Protein AF-A0A8I5P3T5-F1 (afdb_monomer_lite)

pLDDT: mean 83.73, std 9.56, range [53.84, 95.25]

Structure (mmCIF, N/CA/C/O backbone):
data_AF-A0A8I5P3T5-F1
#
_entry.id   AF-A0A8I5P3T5-F1
#
loop_
_atom_site.group_PDB
_atom_site.id
_atom_site.type_symbol
_atom_site.label_atom_id
_atom_site.label_alt_id
_atom_site.label_comp_id
_atom_site.label_asym_id
_atom_site.label_entity_id
_atom_site.label_seq_id
_atom_site.pdbx_PDB_ins_code
_atom_site.Cartn_x
_atom_site.Cartn_y
_atom_site.Cartn_z
_atom_site.occupancy
_atom_site.B_iso_or_equiv
_atom_site.auth_seq_id
_atom_site.auth_comp_id
_atom_site.auth_asym_id
_atom_site.auth_atom_id
_atom_site.pdbx_PDB_model_num
ATOM 1 N N . MET A 1 1 ? 3.819 -9.895 -48.863 1.00 53.84 1 MET A N 1
ATOM 2 C CA . MET A 1 1 ? 4.478 -9.815 -47.532 1.00 53.84 1 MET A CA 1
ATOM 3 C C . MET A 1 1 ? 4.525 -8.392 -46.948 1.00 53.84 1 MET A C 1
ATOM 5 O O . MET A 1 1 ? 4.428 -8.254 -45.735 1.00 53.84 1 MET A O 1
ATOM 9 N N . ASN A 1 2 ? 4.631 -7.331 -47.765 1.00 59.34 2 ASN A N 1
ATOM 10 C CA . ASN A 1 2 ? 4.766 -5.943 -47.278 1.00 59.34 2 ASN A CA 1
ATOM 11 C C . ASN A 1 2 ? 3.444 -5.246 -46.889 1.00 59.34 2 ASN A C 1
ATOM 13 O O . ASN A 1 2 ? 3.472 -4.298 -46.108 1.00 59.34 2 ASN A O 1
ATOM 17 N N . GLU A 1 3 ? 2.292 -5.725 -47.370 1.00 56.22 3 GLU A N 1
ATOM 18 C CA . GLU A 1 3 ? 0.976 -5.152 -47.032 1.00 56.22 3 GLU A CA 1
ATOM 19 C C . GLU A 1 3 ? 0.481 -5.548 -45.634 1.00 56.22 3 GLU A C 1
ATOM 21 O O . GLU A 1 3 ? 0.010 -4.681 -44.902 1.00 56.22 3 GLU A O 1
ATOM 26 N N . MET A 1 4 ? 0.709 -6.793 -45.184 1.00 59.09 4 MET A N 1
ATOM 27 C CA . MET A 1 4 ? 0.382 -7.207 -43.804 1.00 59.09 4 MET A CA 1
ATOM 28 C C . MET A 1 4 ? 1.119 -6.351 -42.756 1.00 59.09 4 MET A C 1
ATOM 30 O O . MET A 1 4 ? 0.521 -5.909 -41.778 1.00 59.09 4 MET A O 1
ATOM 34 N N . LYS A 1 5 ? 2.389 -5.992 -43.009 1.00 58.97 5 LYS A N 1
ATOM 35 C CA . LYS A 1 5 ? 3.175 -5.103 -42.130 1.00 58.97 5 LYS A CA 1
ATOM 36 C C . LYS A 1 5 ? 2.655 -3.656 -42.093 1.00 58.97 5 LYS A C 1
ATOM 38 O O . LYS A 1 5 ? 2.903 -2.946 -41.114 1.00 58.97 5 LYS A O 1
ATOM 43 N N . ARG A 1 6 ? 1.959 -3.191 -43.142 1.00 60.56 6 ARG A N 1
ATOM 44 C CA . ARG A 1 6 ? 1.395 -1.828 -43.213 1.00 60.56 6 ARG A CA 1
ATOM 45 C C . ARG A 1 6 ? 0.159 -1.670 -42.330 1.00 60.56 6 ARG A C 1
ATOM 47 O O . ARG A 1 6 ? 0.007 -0.611 -41.727 1.00 60.56 6 ARG A O 1
ATOM 54 N N . GLU A 1 7 ? -0.667 -2.707 -42.200 1.00 62.47 7 GLU A N 1
ATOM 55 C CA . GLU A 1 7 ? -1.843 -2.688 -41.319 1.00 62.47 7 GLU A CA 1
ATOM 56 C C . GLU A 1 7 ? -1.548 -3.057 -39.861 1.00 62.47 7 GLU A C 1
ATOM 58 O O . GLU A 1 7 ? -2.254 -2.609 -38.954 1.00 62.47 7 GLU A O 1
ATOM 63 N N .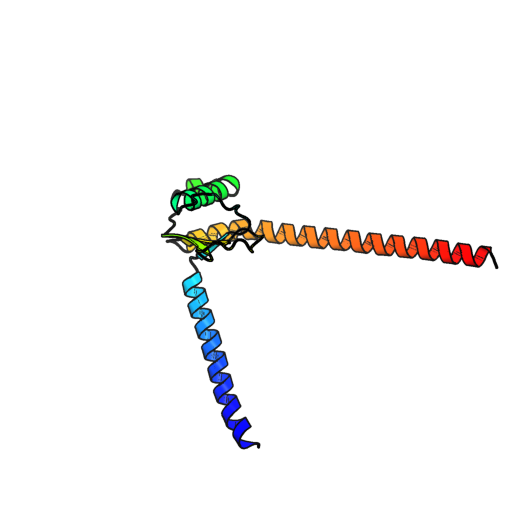 GLU A 1 8 ? -0.508 -3.849 -39.601 1.00 72.56 8 GLU A N 1
ATOM 64 C CA . GLU A 1 8 ? -0.138 -4.219 -38.232 1.00 72.56 8 GLU A CA 1
ATOM 65 C C . GLU A 1 8 ? 0.409 -3.038 -37.430 1.00 72.56 8 GLU A C 1
ATOM 67 O O . GLU A 1 8 ? 0.052 -2.877 -36.267 1.00 72.56 8 GLU A O 1
ATOM 72 N N . LYS A 1 9 ? 1.192 -2.142 -38.046 1.00 75.44 9 LYS A N 1
ATOM 73 C CA . LYS A 1 9 ? 1.711 -0.933 -37.376 1.00 75.44 9 LYS A CA 1
ATOM 74 C C . LYS A 1 9 ? 0.623 -0.057 -36.723 1.00 75.44 9 LYS A C 1
ATOM 76 O O . LYS A 1 9 ? 0.780 0.300 -35.552 1.00 75.44 9 LYS A O 1
ATOM 81 N N . PRO A 1 10 ? -0.467 0.329 -37.412 1.00 82.75 10 PRO A N 1
ATOM 82 C CA . PRO A 1 10 ? -1.534 1.112 -36.795 1.00 82.75 10 PRO A CA 1
ATOM 83 C C . PRO A 1 10 ? -2.359 0.306 -35.779 1.00 82.75 10 PRO A C 1
ATOM 85 O O . PRO A 1 10 ? -2.774 0.881 -34.772 1.00 82.75 10 PRO A O 1
ATOM 88 N N . LYS A 1 11 ? -2.561 -1.005 -35.983 1.00 82.69 11 LYS A N 1
ATOM 89 C CA . LYS A 1 11 ? -3.232 -1.885 -35.003 1.00 82.69 11 LYS A CA 1
ATOM 90 C C . LYS A 1 11 ? -2.418 -1.999 -33.709 1.00 82.69 11 LYS A C 1
ATOM 92 O O . LYS A 1 11 ? -2.970 -1.843 -32.623 1.00 82.69 11 LYS A O 1
ATOM 97 N N . GLU A 1 12 ? -1.107 -2.156 -33.824 1.00 84.50 12 GLU A N 1
ATOM 98 C CA . GLU A 1 12 ? -0.173 -2.204 -32.700 1.00 84.50 12 GLU A CA 1
ATOM 99 C C . GLU A 1 12 ? -0.130 -0.872 -31.939 1.00 84.50 12 GLU A C 1
ATOM 101 O O . GLU A 1 12 ? -0.212 -0.838 -30.713 1.00 84.50 12 GLU A O 1
ATOM 106 N N . LYS A 1 13 ? -0.117 0.259 -32.655 1.00 86.50 13 LYS A N 1
ATOM 107 C CA . LYS A 1 13 ? -0.193 1.591 -32.035 1.00 86.50 13 LYS A CA 1
ATOM 108 C C . LYS A 1 13 ? -1.496 1.798 -31.248 1.00 86.50 13 LYS A C 1
ATOM 110 O O . LYS A 1 13 ? -1.476 2.450 -30.206 1.00 86.50 13 LYS A O 1
ATOM 115 N N . ARG A 1 14 ? -2.619 1.242 -31.721 1.00 83.94 14 ARG A N 1
ATOM 116 C CA . ARG A 1 14 ? -3.903 1.258 -30.995 1.00 83.94 14 ARG A CA 1
ATOM 117 C C . ARG A 1 14 ? -3.857 0.375 -29.747 1.00 83.94 14 ARG A C 1
ATOM 119 O O . ARG A 1 14 ? -4.291 0.827 -28.696 1.00 83.94 14 ARG A O 1
ATOM 126 N N . ARG A 1 15 ? -3.289 -0.834 -29.835 1.00 90.00 15 ARG A N 1
ATOM 127 C CA . ARG A 1 15 ? -3.116 -1.734 -28.679 1.00 90.00 15 ARG A CA 1
ATOM 128 C C . ARG A 1 15 ? -2.281 -1.088 -27.576 1.00 90.00 15 ARG A C 1
ATOM 130 O O . ARG A 1 15 ? -2.746 -1.034 -26.446 1.00 90.00 15 ARG A O 1
ATOM 137 N N . LYS A 1 16 ? -1.134 -0.497 -27.924 1.00 89.88 16 LYS A N 1
ATOM 138 C CA . LYS A 1 16 ? -0.266 0.212 -26.967 1.00 89.88 16 LYS A CA 1
ATOM 139 C C . LYS A 1 16 ? -0.971 1.374 -26.272 1.00 89.88 16 LYS A C 1
ATOM 141 O O . LYS A 1 16 ? -0.835 1.541 -25.067 1.00 89.88 16 LYS A O 1
ATOM 146 N N . ARG A 1 17 ? -1.761 2.161 -27.012 1.00 89.56 17 ARG A N 1
ATOM 147 C CA . ARG A 1 17 ? -2.562 3.244 -26.420 1.00 89.56 17 ARG A CA 1
ATOM 148 C C . ARG A 1 17 ? -3.636 2.707 -25.471 1.00 89.56 17 ARG A C 1
ATOM 150 O O . ARG A 1 17 ? -3.857 3.285 -24.415 1.00 89.56 17 ARG A O 1
ATOM 157 N N . ASN A 1 18 ? -4.299 1.614 -25.841 1.00 91.25 18 ASN A N 1
ATOM 158 C CA . ASN A 1 18 ? -5.321 0.998 -24.998 1.00 91.25 18 ASN A CA 1
ATOM 159 C C . ASN A 1 18 ? -4.710 0.407 -23.722 1.00 91.25 18 ASN A C 1
ATOM 161 O O . ASN A 1 18 ? -5.289 0.555 -22.656 1.00 91.25 18 ASN A O 1
ATOM 165 N N . GLU A 1 19 ? -3.535 -0.214 -23.813 1.00 92.62 19 GLU A N 1
ATOM 166 C CA . GLU A 1 19 ? -2.794 -0.723 -22.656 1.00 92.62 19 GLU A CA 1
ATOM 167 C C . GLU A 1 19 ? -2.400 0.404 -21.694 1.00 92.62 19 GLU A C 1
ATOM 169 O O . GLU A 1 19 ? -2.661 0.303 -20.498 1.00 92.62 19 GLU A O 1
ATOM 174 N N . GLN A 1 20 ? -1.880 1.518 -22.221 1.00 94.06 20 GLN A N 1
ATOM 175 C CA . GLN A 1 20 ? -1.595 2.720 -21.431 1.00 9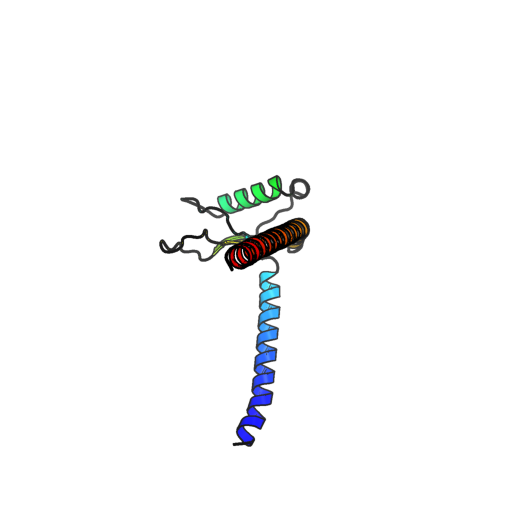4.06 20 GLN A CA 1
ATOM 176 C C . GLN A 1 20 ? -2.853 3.264 -20.745 1.00 94.06 20 GLN A C 1
ATOM 178 O O . GLN A 1 20 ? -2.850 3.492 -19.540 1.00 94.06 20 GLN A O 1
ATOM 183 N N . SER A 1 21 ? -3.956 3.398 -21.485 1.00 93.25 21 SER A N 1
ATOM 184 C CA . SER A 1 21 ? -5.224 3.874 -20.925 1.00 93.25 21 SER A CA 1
ATOM 185 C C . SER A 1 21 ? -5.763 2.942 -19.833 1.00 93.25 21 SER A C 1
ATOM 187 O O . SER A 1 21 ? -6.239 3.412 -18.801 1.00 93.25 21 SER A O 1
ATOM 189 N N . LEU A 1 22 ? -5.649 1.622 -20.011 1.00 94.50 22 LEU A N 1
ATOM 190 C CA . LEU A 1 22 ? -6.029 0.650 -18.984 1.00 94.50 22 LEU A CA 1
ATOM 191 C C . LEU A 1 22 ? -5.155 0.773 -17.738 1.00 94.50 22 LEU A C 1
ATOM 193 O O . LEU A 1 22 ? -5.680 0.661 -16.631 1.00 94.50 22 LEU A O 1
ATOM 197 N N . GLN A 1 23 ? -3.853 1.012 -17.905 1.00 93.62 23 GLN A N 1
ATOM 198 C CA . GLN A 1 23 ? -2.931 1.213 -16.794 1.00 93.62 23 GLN A CA 1
ATOM 199 C C . GLN A 1 23 ? -3.286 2.474 -15.998 1.00 93.62 23 GLN A C 1
ATOM 201 O O . GLN A 1 23 ? -3.419 2.394 -14.781 1.00 93.62 23 GLN A O 1
ATOM 206 N N . GLU A 1 24 ? -3.547 3.596 -16.669 1.00 92.50 24 GLU A N 1
ATOM 207 C CA . GLU A 1 24 ? -3.962 4.852 -16.030 1.00 92.50 24 GLU A CA 1
ATOM 208 C C . GLU A 1 24 ? -5.267 4.694 -15.234 1.00 92.50 24 GLU A C 1
ATOM 210 O O . GLU A 1 24 ? -5.364 5.139 -14.087 1.00 92.50 24 G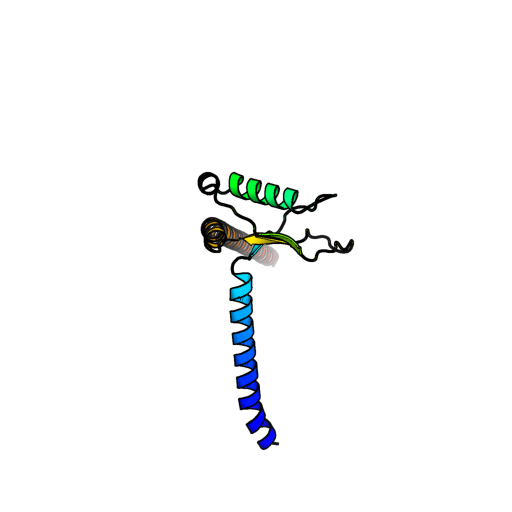LU A O 1
ATOM 215 N N . VAL A 1 25 ? -6.263 4.009 -15.806 1.00 94.38 25 VAL A N 1
ATOM 216 C CA . VAL A 1 25 ? -7.531 3.720 -15.117 1.00 94.38 25 VAL A CA 1
ATOM 217 C C . VAL A 1 25 ? -7.295 2.821 -13.905 1.00 94.38 25 VAL A C 1
ATOM 219 O O . VAL A 1 25 ? -7.833 3.076 -12.825 1.00 94.38 25 VAL A O 1
ATOM 222 N N . TRP A 1 26 ? -6.470 1.782 -14.045 1.00 92.44 26 TRP A N 1
ATOM 223 C CA . TRP A 1 26 ? -6.133 0.904 -12.926 1.00 92.44 26 TRP A CA 1
ATOM 224 C C . TRP A 1 26 ? -5.393 1.648 -11.815 1.00 92.44 26 TRP A C 1
ATOM 226 O O . TRP A 1 26 ? -5.689 1.432 -10.638 1.00 92.44 26 TRP A O 1
ATOM 236 N N . ASP A 1 27 ? -4.459 2.525 -12.167 1.00 91.75 27 ASP A N 1
ATOM 237 C CA . ASP A 1 27 ? -3.695 3.330 -11.218 1.00 91.75 27 ASP A CA 1
ATOM 238 C C . ASP A 1 27 ? -4.603 4.314 -10.478 1.00 91.75 27 ASP A C 1
ATOM 240 O O . ASP A 1 27 ? -4.488 4.460 -9.258 1.00 91.75 27 ASP A O 1
ATOM 244 N N . TYR A 1 28 ? -5.579 4.904 -11.173 1.00 89.25 28 TYR A N 1
ATOM 245 C CA . TYR A 1 28 ? -6.613 5.731 -10.558 1.00 89.25 28 TYR A CA 1
ATOM 246 C C . TYR A 1 28 ? -7.458 4.937 -9.551 1.00 89.25 28 TYR A C 1
ATOM 248 O O . TYR A 1 28 ? -7.631 5.362 -8.408 1.00 89.25 28 TYR A O 1
ATOM 256 N N . VAL A 1 29 ? -7.922 3.742 -9.926 1.00 90.19 29 VAL A N 1
ATOM 257 C CA . VAL A 1 29 ? -8.732 2.874 -9.052 1.00 90.19 29 VAL A CA 1
ATOM 258 C C . VAL A 1 29 ? -7.931 2.355 -7.852 1.00 90.19 29 VAL A C 1
ATOM 260 O O . VAL A 1 29 ? -8.465 2.246 -6.748 1.00 90.19 29 VAL A O 1
ATOM 263 N N . LYS A 1 30 ? -6.638 2.060 -8.030 1.00 89.88 30 LYS A N 1
ATOM 264 C CA . LYS A 1 30 ? -5.715 1.651 -6.956 1.00 89.88 30 LYS A CA 1
ATOM 265 C C . LYS A 1 30 ? -5.195 2.813 -6.125 1.00 89.88 30 LYS A C 1
ATOM 267 O O . LYS A 1 30 ? -4.534 2.576 -5.110 1.00 89.88 30 LYS A O 1
ATOM 272 N N . ARG A 1 31 ? -5.453 4.059 -6.520 1.00 90.44 31 ARG A N 1
ATOM 273 C CA . ARG A 1 31 ? -4.921 5.232 -5.832 1.00 90.44 31 ARG A CA 1
ATOM 274 C C . ARG A 1 31 ? -5.219 5.248 -4.329 1.00 90.44 31 ARG A C 1
ATOM 276 O O . ARG A 1 31 ? -4.264 5.520 -3.611 1.00 90.44 31 ARG A O 1
ATOM 283 N N . PRO A 1 32 ? -6.414 4.895 -3.816 1.00 91.00 32 PRO A N 1
ATOM 284 C CA . PRO A 1 32 ? -6.663 4.814 -2.372 1.00 91.00 32 PRO A CA 1
ATOM 285 C C . PRO A 1 32 ? -6.108 3.552 -1.689 1.00 91.00 32 PRO A C 1
ATOM 287 O O . PRO A 1 32 ? -6.142 3.466 -0.464 1.00 91.00 32 PRO A O 1
ATOM 290 N N . ASN A 1 33 ? -5.596 2.573 -2.441 1.00 93.25 33 ASN A N 1
ATOM 291 C CA . ASN A 1 33 ? -5.159 1.292 -1.890 1.00 93.25 33 ASN A CA 1
ATOM 292 C C . ASN A 1 33 ? -3.705 1.365 -1.403 1.00 93.25 33 ASN A C 1
ATOM 294 O O . ASN A 1 33 ? -2.809 1.812 -2.132 1.00 93.25 33 ASN A O 1
ATOM 298 N N . LEU A 1 34 ? -3.469 0.877 -0.188 1.00 91.38 34 LEU A N 1
ATOM 299 C CA . LEU A 1 34 ? -2.161 0.654 0.419 1.00 91.38 34 LEU A CA 1
ATOM 300 C C . LEU A 1 34 ? -1.907 -0.847 0.545 1.00 91.38 34 LEU A C 1
ATOM 302 O O . LEU A 1 34 ? -2.799 -1.605 0.921 1.00 91.38 34 LEU A O 1
ATOM 306 N N . ARG A 1 35 ? -0.681 -1.276 0.233 1.00 92.19 35 ARG A N 1
ATOM 307 C CA . ARG A 1 35 ? -0.269 -2.678 0.327 1.00 92.19 35 ARG A CA 1
ATOM 308 C C . ARG A 1 35 ? 0.716 -2.849 1.476 1.00 92.19 35 ARG A C 1
ATOM 310 O O . ARG A 1 35 ? 1.801 -2.279 1.412 1.00 92.19 35 ARG A O 1
ATOM 317 N N . LEU A 1 36 ? 0.359 -3.657 2.470 1.00 90.62 36 LEU A N 1
ATOM 318 C CA . LEU A 1 36 ? 1.259 -4.044 3.557 1.00 90.62 36 LEU A CA 1
ATOM 319 C C . LEU A 1 36 ? 1.853 -5.428 3.286 1.00 90.62 36 LEU A C 1
ATOM 321 O O . LEU A 1 36 ? 1.179 -6.323 2.762 1.00 90.62 36 LEU A O 1
ATOM 325 N N . ILE A 1 37 ? 3.133 -5.584 3.613 1.00 89.69 37 ILE A N 1
ATOM 326 C CA . ILE A 1 37 ? 3.942 -6.778 3.342 1.00 89.69 37 ILE A CA 1
ATOM 327 C C . ILE A 1 37 ? 4.633 -7.187 4.640 1.00 89.69 37 ILE A C 1
ATOM 329 O O . ILE A 1 37 ? 4.987 -6.327 5.438 1.00 89.69 37 ILE A O 1
ATOM 333 N N . GLY A 1 38 ? 4.817 -8.492 4.845 1.00 88.19 38 GLY A N 1
ATOM 334 C CA . GLY A 1 38 ? 5.534 -9.019 6.010 1.00 88.19 38 GLY A CA 1
ATOM 335 C C . GLY A 1 38 ? 4.699 -9.102 7.288 1.00 88.19 38 GLY A C 1
ATOM 336 O O . GLY A 1 38 ? 5.220 -9.522 8.311 1.00 88.19 38 GLY A O 1
ATOM 337 N N . VAL A 1 39 ? 3.408 -8.760 7.236 1.00 89.56 39 VAL A N 1
ATOM 338 C CA . VAL A 1 39 ? 2.509 -8.902 8.389 1.00 89.56 39 VAL A CA 1
ATOM 339 C C . VAL A 1 39 ? 2.206 -10.391 8.612 1.00 89.56 39 VAL A C 1
ATOM 341 O O . VAL A 1 39 ? 1.679 -11.026 7.687 1.00 89.56 39 VAL A O 1
ATOM 344 N N . PRO A 1 40 ? 2.521 -10.967 9.790 1.00 88.75 40 PRO A N 1
ATOM 345 C CA . PRO A 1 40 ? 2.306 -12.387 10.072 1.00 88.75 40 PRO A CA 1
ATOM 346 C C . PRO A 1 40 ? 0.824 -12.754 9.965 1.00 88.75 40 PRO A C 1
ATOM 348 O O . PRO A 1 40 ? -0.045 -11.914 10.183 1.00 88.75 40 PRO A O 1
ATOM 351 N N . GLU A 1 41 ? 0.522 -13.992 9.574 1.00 88.06 41 GLU A N 1
ATOM 352 C CA . GLU A 1 41 ? -0.862 -14.472 9.494 1.00 88.06 41 GLU A CA 1
ATOM 353 C C . GLU A 1 41 ? -1.324 -14.977 10.859 1.00 88.06 41 GLU A C 1
ATOM 355 O O . GLU A 1 41 ? -0.600 -15.712 11.527 1.00 88.06 41 GLU A O 1
ATOM 360 N N . SER A 1 42 ? -2.531 -14.589 11.269 1.00 86.44 42 SER A N 1
ATOM 361 C CA . SER A 1 42 ? -3.119 -15.032 12.530 1.00 86.44 42 SER A CA 1
ATOM 362 C C . SER A 1 42 ? -4.320 -15.947 12.294 1.00 86.44 42 SER A C 1
ATOM 364 O O . SER A 1 42 ? -5.131 -15.715 11.396 1.00 86.44 42 SER A O 1
ATOM 366 N N . GLU A 1 43 ? -4.451 -16.987 13.114 1.00 80.75 43 GLU A N 1
ATOM 367 C CA . GLU A 1 43 ? -5.631 -17.847 13.105 1.00 80.75 43 GLU A CA 1
ATOM 368 C C . GLU A 1 43 ? -6.865 -17.042 13.555 1.00 80.75 43 GLU A C 1
ATOM 370 O O . GLU A 1 43 ? -6.812 -16.284 14.528 1.00 80.75 43 GLU A O 1
ATOM 375 N N . GLY A 1 44 ? -7.957 -17.127 12.789 1.00 82.81 44 GLY A N 1
ATOM 376 C CA . GLY A 1 44 ? -9.155 -16.308 13.016 1.00 82.81 44 GLY A CA 1
ATOM 377 C C . GLY A 1 44 ? -9.004 -14.823 12.652 1.00 82.81 44 GLY A C 1
ATOM 378 O O . GLY A 1 44 ? -9.759 -13.993 13.155 1.00 82.81 44 GLY A O 1
ATOM 379 N N . GLU A 1 45 ? -8.033 -14.457 11.807 1.00 84.94 45 GLU A N 1
ATOM 380 C CA . GLU A 1 45 ? -7.877 -13.081 11.327 1.00 84.94 45 GLU A CA 1
ATOM 381 C C . GLU A 1 45 ? -9.133 -12.586 10.589 1.00 84.94 45 GLU A C 1
ATOM 383 O O . GLU A 1 45 ? -9.568 -13.162 9.590 1.00 84.94 45 GLU A O 1
ATOM 388 N N . ASN A 1 46 ? -9.703 -11.492 11.091 1.00 88.62 46 ASN A N 1
ATOM 389 C CA . ASN A 1 46 ? -10.861 -10.808 10.528 1.00 88.62 46 ASN A CA 1
ATOM 390 C C . ASN A 1 46 ? -10.501 -9.359 10.149 1.00 88.62 46 ASN A C 1
ATOM 392 O O . ASN A 1 46 ? -9.393 -8.884 10.412 1.00 88.62 46 ASN A O 1
ATOM 396 N N . GLY A 1 47 ? -11.451 -8.649 9.528 1.00 88.06 47 GLY A N 1
ATOM 397 C CA . GLY A 1 47 ? -11.261 -7.253 9.123 1.00 88.06 47 GLY A CA 1
ATOM 398 C C . GLY A 1 47 ? -10.871 -6.345 10.292 1.00 88.06 47 GLY A C 1
ATOM 399 O O . GLY A 1 47 ? -9.896 -5.614 10.186 1.00 88.06 47 GLY A O 1
ATOM 400 N N . THR A 1 48 ? -11.539 -6.461 11.443 1.00 89.81 48 THR A N 1
ATOM 401 C CA . THR A 1 48 ? -11.260 -5.606 12.610 1.00 89.81 48 THR A CA 1
ATOM 402 C C . THR A 1 48 ? -9.871 -5.840 13.205 1.00 89.81 48 THR A C 1
ATOM 404 O O . THR A 1 48 ? -9.196 -4.889 13.583 1.00 89.81 48 THR A O 1
ATOM 407 N N . LYS A 1 49 ? -9.381 -7.086 13.237 1.00 91.81 49 LYS A N 1
ATOM 408 C CA . LYS A 1 49 ? -8.014 -7.395 13.679 1.00 91.81 49 LYS A CA 1
ATOM 409 C C . LYS A 1 49 ? -6.972 -6.783 12.744 1.00 91.81 49 LYS A C 1
ATOM 411 O O . LYS A 1 49 ? -5.980 -6.241 13.221 1.00 91.81 49 LYS A O 1
ATOM 416 N N . LEU A 1 50 ? -7.222 -6.821 11.432 1.00 91.25 50 LEU A N 1
ATOM 417 C CA . LEU A 1 50 ? -6.371 -6.164 10.438 1.00 91.25 50 LEU A CA 1
ATOM 418 C C . LEU A 1 50 ? -6.383 -4.637 10.582 1.00 91.25 50 LEU A C 1
ATOM 420 O O . LEU A 1 50 ? -5.330 -4.014 10.448 1.00 91.25 50 LEU A O 1
ATOM 424 N N . GLU A 1 51 ? -7.542 -4.037 10.861 1.00 90.81 51 GLU A N 1
ATOM 425 C CA . GLU A 1 51 ? -7.652 -2.598 11.131 1.00 90.81 51 GLU A CA 1
ATOM 426 C C . GLU A 1 51 ? -6.851 -2.205 12.371 1.00 90.81 51 GLU A C 1
ATOM 428 O O . GLU A 1 51 ? -6.059 -1.267 12.295 1.00 90.81 51 GLU A O 1
ATOM 433 N N . ASN A 1 52 ? -6.977 -2.960 13.466 1.00 89.62 52 ASN A N 1
ATOM 434 C CA . ASN A 1 52 ? -6.209 -2.724 14.688 1.00 89.62 52 ASN A CA 1
ATOM 435 C C . ASN A 1 52 ? -4.702 -2.847 14.429 1.00 89.62 52 ASN A C 1
ATOM 437 O O . ASN A 1 52 ? -3.955 -1.940 14.767 1.00 89.62 52 ASN A O 1
ATOM 441 N N . THR A 1 53 ? -4.254 -3.893 13.723 1.00 90.56 53 THR A N 1
ATOM 442 C CA . THR A 1 53 ? -2.833 -4.038 13.354 1.00 90.56 53 THR A CA 1
ATOM 443 C C . THR A 1 53 ? -2.337 -2.863 12.508 1.00 90.56 53 THR A C 1
ATOM 445 O O . THR A 1 53 ? -1.215 -2.396 12.686 1.00 90.56 53 THR A O 1
ATOM 448 N N . LEU A 1 54 ? -3.152 -2.359 11.576 1.00 89.12 54 LEU A N 1
ATOM 449 C CA . LEU A 1 54 ? -2.788 -1.183 10.789 1.00 89.12 54 LEU A CA 1
ATOM 450 C C . LEU A 1 54 ? -2.695 0.076 11.663 1.00 89.12 54 LEU A C 1
ATOM 452 O O . LEU A 1 54 ? -1.791 0.885 11.455 1.00 89.12 54 LEU A O 1
ATOM 456 N N . GLN A 1 55 ? -3.594 0.241 12.634 1.00 88.06 55 GLN A N 1
ATOM 457 C CA . GLN A 1 55 ? -3.534 1.336 13.603 1.00 88.06 55 GLN A CA 1
ATOM 458 C C . GLN A 1 55 ? -2.290 1.238 14.492 1.00 88.06 55 GLN A C 1
ATOM 460 O O . GLN A 1 55 ? -1.593 2.240 14.628 1.00 88.06 55 GLN A O 1
ATOM 465 N N . ASP A 1 56 ? -1.958 0.046 14.993 1.00 88.50 56 ASP A N 1
ATOM 466 C CA . ASP A 1 56 ? -0.758 -0.208 15.797 1.00 88.50 56 ASP A CA 1
ATOM 467 C C . ASP A 1 56 ? 0.514 0.167 15.020 1.00 88.50 56 ASP A C 1
ATOM 469 O O . ASP A 1 56 ? 1.345 0.925 15.515 1.00 88.50 56 ASP A O 1
ATOM 473 N N . ILE A 1 57 ? 0.624 -0.262 13.754 1.00 87.19 57 ILE A N 1
ATOM 474 C CA . ILE A 1 57 ? 1.756 0.087 12.876 1.00 87.19 57 ILE A CA 1
ATOM 475 C C . ILE A 1 57 ? 1.856 1.605 12.682 1.00 87.19 57 ILE A C 1
ATOM 477 O O . ILE A 1 57 ? 2.954 2.169 12.712 1.00 87.19 57 ILE A O 1
ATOM 481 N N . ILE A 1 58 ? 0.724 2.280 12.452 1.00 85.06 58 ILE A N 1
ATOM 482 C CA . ILE A 1 58 ? 0.699 3.737 12.279 1.00 85.06 58 ILE A CA 1
ATOM 483 C C . ILE A 1 58 ? 1.090 4.435 13.581 1.00 85.06 58 ILE A C 1
ATOM 485 O O . ILE A 1 58 ? 1.817 5.418 13.525 1.00 85.06 58 ILE A O 1
ATOM 489 N 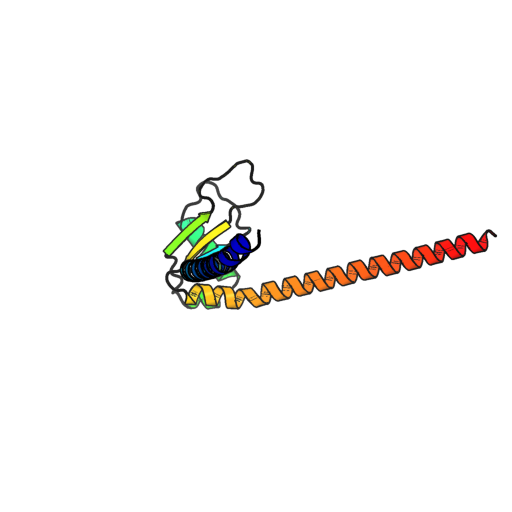N . GLN A 1 59 ? 0.652 3.945 14.736 1.00 84.69 59 GLN A N 1
ATOM 490 C CA . GLN A 1 59 ? 1.001 4.524 16.028 1.00 84.69 59 GLN A CA 1
ATOM 491 C C . GLN A 1 59 ? 2.485 4.347 16.357 1.00 84.69 59 GLN A C 1
ATOM 493 O O . GLN A 1 59 ? 3.122 5.300 16.800 1.00 84.69 59 GLN A O 1
ATOM 498 N N . GLU A 1 60 ? 3.035 3.160 16.107 1.00 85.31 60 GLU A N 1
ATOM 499 C CA . GLU A 1 60 ? 4.440 2.836 16.360 1.00 85.31 60 GLU A CA 1
ATOM 500 C C . GLU A 1 60 ? 5.383 3.691 15.503 1.00 85.31 60 GLU A C 1
ATOM 502 O O . GLU A 1 60 ? 6.376 4.220 15.997 1.00 85.31 60 GLU A O 1
ATOM 507 N N . ASN A 1 61 ? 5.053 3.876 14.221 1.00 83.88 61 ASN A N 1
ATOM 508 C CA . ASN A 1 61 ? 5.924 4.586 13.282 1.00 83.88 61 ASN A CA 1
ATOM 509 C C . ASN A 1 61 ? 5.610 6.087 13.182 1.00 83.88 61 ASN A C 1
ATOM 511 O O . ASN A 1 61 ? 6.500 6.898 12.922 1.00 83.88 61 ASN A O 1
ATOM 515 N N . PHE A 1 62 ? 4.343 6.473 13.351 1.00 82.00 62 PHE A N 1
ATOM 516 C CA . PHE A 1 62 ? 3.826 7.809 13.044 1.00 82.00 62 PHE A CA 1
ATOM 517 C C . PHE A 1 62 ? 2.823 8.308 14.105 1.00 82.00 62 PHE A C 1
ATOM 519 O O . PHE A 1 62 ? 1.671 8.614 13.773 1.00 82.00 62 PHE A O 1
ATOM 526 N N . PRO A 1 63 ? 3.241 8.500 15.370 1.00 80.44 63 PRO A N 1
ATOM 527 C CA . PRO A 1 63 ? 2.346 8.955 16.442 1.00 80.44 63 PRO A CA 1
ATOM 528 C C . PRO A 1 63 ? 1.660 10.299 16.125 1.00 80.44 63 PRO A C 1
ATOM 530 O O . PRO A 1 63 ? 0.517 10.535 16.512 1.00 80.44 63 PRO A O 1
ATOM 533 N N . ASN A 1 64 ? 2.302 11.151 15.318 1.00 82.06 64 ASN A N 1
ATOM 534 C CA . ASN A 1 64 ? 1.745 12.429 14.858 1.00 82.06 64 ASN A CA 1
ATOM 535 C C . ASN A 1 64 ? 0.504 12.278 13.954 1.00 82.06 64 ASN A C 1
ATOM 537 O O . ASN A 1 64 ? -0.313 13.194 13.879 1.00 82.06 64 ASN A O 1
ATOM 541 N N . LEU A 1 65 ? 0.349 11.143 13.257 1.00 78.25 65 LEU A N 1
ATOM 542 C CA . LEU A 1 65 ? -0.826 10.860 12.422 1.00 78.25 65 LEU A CA 1
ATOM 543 C C . LEU A 1 65 ? -2.022 10.387 13.255 1.00 78.25 65 LEU A C 1
ATOM 545 O O . LEU A 1 65 ? -3.165 10.635 12.871 1.00 78.25 65 LEU A O 1
ATOM 549 N N . VAL A 1 66 ? -1.769 9.755 14.404 1.00 71.62 66 VAL A N 1
ATOM 550 C CA . VAL A 1 66 ? -2.814 9.280 15.325 1.00 71.62 66 VAL A CA 1
ATOM 551 C C . VAL A 1 66 ? -3.597 10.459 15.903 1.00 71.62 66 VAL A C 1
ATOM 553 O O . VAL A 1 66 ? -4.827 10.443 15.904 1.00 71.62 66 VAL A O 1
ATOM 556 N N . GLY A 1 67 ? -2.903 11.539 16.279 1.00 68.00 67 GLY A N 1
ATOM 557 C CA . GLY A 1 67 ? -3.529 12.773 16.772 1.00 68.00 67 GLY A CA 1
ATOM 558 C C . GLY A 1 67 ? -4.446 13.473 15.758 1.00 68.00 67 GLY A C 1
ATOM 559 O O . GLY A 1 67 ? -5.268 14.298 16.144 1.00 68.00 67 GLY A O 1
ATOM 560 N N . GLN A 1 68 ? -4.360 13.127 14.465 1.00 65.12 68 GLN A N 1
ATOM 561 C CA . GLN A 1 68 ? -5.260 13.638 13.427 1.00 65.12 68 GLN A CA 1
ATOM 562 C C . GLN A 1 68 ? -6.604 12.889 13.341 1.00 65.12 68 GLN A C 1
ATOM 564 O O . GLN A 1 68 ? -7.424 13.297 12.519 1.00 65.12 68 GLN A O 1
ATOM 569 N N . ALA A 1 69 ? -6.831 11.832 14.142 1.00 56.19 69 ALA A N 1
ATOM 570 C CA . ALA A 1 69 ? -8.098 11.114 14.411 1.00 56.19 69 ALA A CA 1
ATOM 571 C C . ALA A 1 69 ? -8.999 10.737 13.207 1.00 56.19 69 ALA A C 1
ATOM 573 O O . ALA A 1 69 ? -10.154 10.359 13.375 1.00 56.19 69 ALA A O 1
ATOM 574 N N . ASN A 1 70 ? -8.491 10.810 11.976 1.00 66.44 70 ASN A N 1
ATOM 575 C CA . ASN A 1 70 ? -9.284 10.717 10.745 1.00 66.44 70 ASN A CA 1
ATOM 576 C C . ASN A 1 70 ? -8.906 9.506 9.875 1.00 66.44 70 ASN A C 1
ATOM 578 O O . ASN A 1 70 ? -9.144 9.512 8.663 1.00 66.44 70 ASN A O 1
ATOM 582 N N . ILE A 1 71 ? -8.270 8.484 10.456 1.00 77.25 71 ILE A N 1
ATOM 583 C CA . ILE A 1 71 ? -7.873 7.275 9.726 1.00 77.25 71 ILE A CA 1
ATOM 584 C C . ILE A 1 71 ? -9.129 6.435 9.482 1.00 77.25 71 ILE A C 1
ATOM 586 O O . ILE A 1 71 ? -9.525 5.614 10.299 1.00 77.25 71 ILE A O 1
ATOM 590 N N . GLN A 1 72 ? -9.779 6.688 8.350 1.00 83.44 72 GLN A N 1
ATOM 591 C CA . GLN A 1 72 ? -10.960 5.959 7.906 1.00 83.44 72 GLN A CA 1
ATOM 592 C C . GLN A 1 72 ? -10.565 4.929 6.848 1.00 83.44 72 GLN A C 1
ATOM 594 O O . GLN A 1 72 ? -10.147 5.269 5.732 1.00 83.44 72 GLN A O 1
ATOM 599 N N . ILE A 1 73 ? -10.700 3.660 7.217 1.00 88.69 73 ILE A N 1
ATOM 600 C CA . ILE A 1 73 ? -10.484 2.514 6.339 1.00 88.69 73 ILE A CA 1
ATOM 601 C C . ILE A 1 73 ? -11.849 2.120 5.779 1.00 88.69 73 ILE A C 1
ATOM 603 O O . ILE A 1 73 ? -12.820 1.994 6.516 1.00 88.69 73 ILE A O 1
ATOM 607 N N . GLN A 1 74 ? -11.936 1.999 4.457 1.00 90.25 74 GLN A N 1
ATOM 608 C CA . GLN A 1 74 ? -13.152 1.553 3.781 1.00 90.25 74 GLN A CA 1
ATOM 609 C C . GLN A 1 74 ? -13.240 0.028 3.766 1.00 90.25 74 GLN A C 1
ATOM 611 O O . GLN A 1 74 ? -14.314 -0.540 3.925 1.00 90.25 74 GLN A O 1
ATOM 616 N N . GLU A 1 75 ? -12.112 -0.624 3.502 1.00 91.00 75 GLU A N 1
ATOM 617 C CA . GLU A 1 75 ? -12.017 -2.073 3.395 1.00 91.00 75 GLU A CA 1
ATOM 618 C C . GLU A 1 75 ? -10.572 -2.486 3.663 1.00 91.00 75 GLU A C 1
ATOM 620 O O . GLU A 1 75 ? -9.636 -1.828 3.198 1.00 91.00 75 GLU A O 1
ATOM 625 N N . ILE A 1 76 ? -10.374 -3.589 4.376 1.00 92.75 76 ILE A N 1
ATOM 626 C CA . ILE A 1 76 ? -9.059 -4.192 4.555 1.00 92.75 76 ILE A CA 1
ATOM 627 C C . ILE A 1 76 ? -9.163 -5.704 4.413 1.00 92.75 76 ILE A C 1
ATOM 629 O O . ILE A 1 76 ? -10.033 -6.344 4.999 1.00 92.75 76 ILE A O 1
ATOM 633 N N . GLN A 1 77 ? -8.284 -6.282 3.599 1.00 92.12 77 GLN A N 1
ATOM 634 C CA . GLN A 1 77 ? -8.308 -7.719 3.345 1.00 92.12 77 GLN A CA 1
ATOM 635 C C . GLN A 1 77 ? -6.951 -8.269 2.915 1.00 92.12 77 GLN A C 1
ATOM 637 O O . GLN A 1 77 ? -6.121 -7.575 2.320 1.00 92.12 77 GLN A O 1
ATOM 642 N N . ARG A 1 78 ? -6.741 -9.562 3.169 1.00 91.19 78 ARG A N 1
ATOM 643 C CA . ARG A 1 78 ? -5.595 -10.316 2.650 1.00 91.19 78 ARG A CA 1
ATOM 644 C C . ARG A 1 78 ? -5.838 -10.693 1.199 1.00 91.19 78 ARG A C 1
ATOM 646 O O . ARG A 1 78 ? -6.906 -11.165 0.830 1.00 91.19 78 ARG A O 1
ATOM 653 N N . THR A 1 79 ? -4.815 -10.545 0.368 1.00 87.75 79 THR A N 1
ATOM 654 C CA . THR A 1 79 ? -4.875 -10.953 -1.037 1.00 87.75 79 THR A CA 1
ATOM 655 C C . THR A 1 79 ? -3.801 -12.003 -1.340 1.00 87.75 79 THR A C 1
ATOM 657 O O . THR A 1 79 ? -2.616 -11.751 -1.086 1.00 87.75 79 THR A O 1
ATOM 660 N N . PRO A 1 80 ? -4.162 -13.163 -1.929 1.00 84.25 80 PRO A N 1
ATOM 661 C CA . PRO A 1 80 ? -5.525 -13.640 -2.215 1.00 84.25 80 PRO A CA 1
ATOM 662 C C . PRO A 1 80 ? -6.297 -14.055 -0.946 1.00 84.25 80 PRO A C 1
ATOM 664 O O . PRO A 1 80 ? -5.695 -14.423 0.064 1.00 84.25 80 PRO A O 1
ATOM 667 N N . GLN A 1 81 ? -7.633 -14.040 -1.020 1.00 82.50 81 GLN A N 1
ATOM 668 C CA . GLN A 1 81 ? -8.514 -14.339 0.121 1.00 82.50 81 GLN A CA 1
ATOM 669 C C . GLN A 1 81 ? -8.278 -15.739 0.706 1.00 82.50 81 GLN A C 1
ATOM 671 O O . GLN A 1 81 ? -8.355 -15.943 1.915 1.00 82.50 81 GLN A O 1
ATOM 676 N N . ARG A 1 82 ? -7.961 -16.716 -0.151 1.00 81.44 82 ARG A N 1
ATOM 677 C CA . ARG A 1 82 ? -7.686 -18.093 0.268 1.00 81.44 82 ARG A CA 1
ATOM 678 C C . ARG A 1 82 ? -6.218 -18.272 0.623 1.00 81.44 82 ARG A C 1
ATOM 680 O O . ARG A 1 82 ? -5.332 -17.914 -0.156 1.00 81.44 82 ARG A O 1
ATOM 687 N N . TYR A 1 83 ? -5.986 -18.875 1.782 1.00 79.25 83 TYR A N 1
ATOM 688 C CA . TYR A 1 83 ? -4.670 -19.355 2.169 1.00 79.25 83 TYR A CA 1
ATOM 689 C C . TYR A 1 83 ? -4.346 -20.659 1.430 1.00 79.25 83 TYR A C 1
ATOM 691 O O . TYR A 1 83 ? -5.218 -21.503 1.231 1.00 79.25 83 TYR A O 1
ATOM 699 N N . SER A 1 84 ? -3.093 -20.811 1.004 1.00 78.38 84 SER A N 1
ATOM 700 C CA . SER A 1 84 ? -2.580 -22.041 0.398 1.00 78.38 84 SER A CA 1
ATOM 701 C C . SER A 1 84 ? -1.414 -22.530 1.237 1.00 78.38 84 SER A C 1
ATOM 703 O O . SER A 1 84 ? -0.445 -21.794 1.415 1.00 78.38 84 SER A O 1
ATOM 705 N N . SER A 1 85 ? -1.478 -23.781 1.691 1.00 78.50 85 SER A N 1
ATOM 706 C CA . SER A 1 85 ? -0.432 -24.423 2.498 1.00 78.50 85 SER A CA 1
ATOM 707 C C . SER A 1 85 ? 0.925 -24.521 1.793 1.00 78.50 85 SER A C 1
ATOM 709 O O . SER A 1 85 ? 1.941 -24.749 2.435 1.00 78.50 85 SER A O 1
ATOM 711 N N . ARG A 1 86 ? 0.972 -24.316 0.469 1.00 81.94 86 ARG A N 1
ATOM 712 C CA . ARG A 1 86 ? 2.218 -24.282 -0.315 1.00 81.94 86 ARG A CA 1
ATOM 713 C C . ARG A 1 86 ? 2.980 -22.957 -0.198 1.00 81.94 86 ARG A C 1
ATOM 715 O O . ARG A 1 86 ? 4.052 -22.827 -0.783 1.00 81.94 86 ARG A O 1
ATOM 722 N N . ARG A 1 87 ? 2.420 -21.940 0.465 1.00 81.88 87 ARG A N 1
ATOM 723 C CA . ARG A 1 87 ? 3.007 -20.598 0.533 1.00 81.88 87 ARG A CA 1
ATOM 724 C C . ARG A 1 87 ? 3.810 -20.427 1.826 1.00 81.88 87 ARG A C 1
ATOM 726 O O . ARG A 1 87 ? 3.245 -20.456 2.910 1.00 81.88 87 ARG A O 1
ATOM 733 N N . ALA A 1 88 ? 5.112 -20.180 1.684 1.00 83.69 88 ALA A N 1
ATOM 734 C CA . ALA A 1 88 ? 6.015 -19.922 2.810 1.00 83.69 88 ALA A CA 1
ATOM 735 C C . ALA A 1 88 ? 6.008 -18.456 3.288 1.00 83.69 88 ALA A C 1
ATOM 737 O O . ALA A 1 88 ? 6.447 -18.164 4.395 1.00 83.69 88 ALA A O 1
ATOM 738 N N . THR A 1 89 ? 5.533 -17.521 2.459 1.00 87.44 89 THR A N 1
ATOM 739 C CA . THR A 1 89 ? 5.504 -16.087 2.778 1.00 87.44 89 THR A CA 1
ATOM 740 C C . THR A 1 89 ? 4.113 -15.625 3.221 1.00 87.44 89 THR A C 1
ATOM 742 O O . THR A 1 89 ? 3.115 -16.057 2.631 1.00 87.44 89 THR A O 1
ATOM 745 N N . PRO A 1 90 ? 4.010 -14.705 4.200 1.00 89.25 90 PRO A N 1
ATOM 746 C CA . PRO A 1 90 ? 2.724 -14.141 4.596 1.00 89.25 90 PRO A CA 1
ATOM 747 C C . PRO A 1 90 ? 2.010 -13.437 3.436 1.00 89.25 90 PRO A C 1
ATOM 749 O O . PRO A 1 90 ? 2.630 -12.777 2.593 1.00 89.25 90 PRO A O 1
ATOM 752 N N . ARG A 1 91 ? 0.681 -13.554 3.380 1.00 91.50 91 ARG A N 1
ATOM 753 C CA . ARG A 1 91 ? -0.142 -12.847 2.391 1.00 91.50 91 ARG A CA 1
ATOM 754 C C . ARG A 1 91 ? -0.078 -11.340 2.584 1.00 91.50 91 ARG A C 1
ATOM 756 O O . ARG A 1 91 ? -0.000 -10.827 3.695 1.00 91.50 91 ARG A O 1
ATOM 763 N N . HIS A 1 92 ? -0.170 -10.625 1.473 1.00 92.06 92 HIS A N 1
ATOM 764 C CA . HIS A 1 92 ? -0.142 -9.173 1.498 1.00 92.06 92 HIS A CA 1
ATOM 765 C C . HIS A 1 92 ? -1.525 -8.668 1.897 1.00 92.06 92 HIS A C 1
ATOM 767 O O . HIS A 1 92 ? -2.535 -9.231 1.468 1.00 92.06 92 HIS A O 1
ATOM 773 N N . ILE A 1 93 ? -1.563 -7.598 2.677 1.00 93.06 93 ILE A N 1
ATOM 774 C CA . ILE A 1 93 ? -2.808 -6.924 3.039 1.00 93.06 93 ILE A CA 1
ATOM 775 C C . ILE A 1 93 ? -3.009 -5.770 2.067 1.00 93.06 93 ILE A C 1
ATOM 777 O O . ILE A 1 93 ? -2.068 -5.030 1.778 1.00 93.06 93 ILE A O 1
ATOM 781 N N . ILE A 1 94 ? -4.225 -5.624 1.555 1.00 93.56 94 ILE A N 1
ATOM 782 C CA . ILE A 1 94 ? -4.665 -4.442 0.824 1.00 93.56 94 ILE A CA 1
ATOM 783 C C . ILE A 1 94 ? -5.641 -3.703 1.730 1.00 93.56 94 ILE A C 1
ATOM 785 O O . ILE A 1 94 ? -6.697 -4.235 2.063 1.00 93.56 94 ILE A O 1
ATOM 789 N N . ALA A 1 95 ? -5.269 -2.488 2.119 1.00 93.31 95 ALA A N 1
ATOM 790 C CA . ALA A 1 95 ? -6.121 -1.563 2.850 1.00 93.31 95 ALA A CA 1
ATOM 791 C C . ALA A 1 95 ? -6.565 -0.448 1.901 1.00 93.31 95 ALA A C 1
ATOM 793 O O . ALA A 1 95 ? -5.730 0.245 1.315 1.00 93.31 95 ALA A O 1
ATOM 794 N N . ARG A 1 96 ? -7.872 -0.283 1.725 1.00 93.88 96 ARG A N 1
ATOM 795 C CA . ARG A 1 96 ? -8.474 0.799 0.950 1.00 93.88 96 ARG A CA 1
ATOM 796 C C . ARG A 1 96 ? -8.883 1.916 1.895 1.00 93.88 96 ARG A C 1
ATOM 798 O O . ARG A 1 96 ? -9.721 1.717 2.770 1.00 93.88 96 ARG A O 1
ATOM 805 N N . PHE A 1 97 ? -8.320 3.101 1.698 1.00 91.69 97 PHE A N 1
ATOM 806 C CA . PHE A 1 97 ? -8.687 4.282 2.474 1.00 91.69 97 PHE A CA 1
ATOM 807 C C . PHE A 1 97 ? -9.869 5.016 1.843 1.00 91.69 97 PHE A C 1
ATOM 809 O O . PHE A 1 97 ? -9.971 5.091 0.618 1.00 91.69 97 PHE A O 1
ATOM 816 N N . THR A 1 98 ? -10.730 5.615 2.668 1.00 90.19 98 THR A N 1
ATOM 817 C CA . THR A 1 98 ? -11.805 6.491 2.167 1.00 90.19 98 THR A CA 1
ATOM 818 C C . THR A 1 98 ? -11.238 7.780 1.571 1.00 90.19 98 THR A C 1
ATOM 820 O O . THR A 1 98 ? -11.745 8.297 0.578 1.00 90.19 98 THR A O 1
ATOM 823 N N . LYS A 1 99 ? -10.142 8.282 2.153 1.00 89.69 99 LYS A N 1
ATOM 824 C CA . LYS A 1 99 ? -9.438 9.494 1.727 1.00 89.69 99 LYS A CA 1
ATOM 825 C C . LYS A 1 99 ? -8.064 9.144 1.168 1.00 89.69 99 LYS A C 1
ATOM 827 O O . LYS A 1 99 ? -7.203 8.634 1.885 1.00 89.69 99 L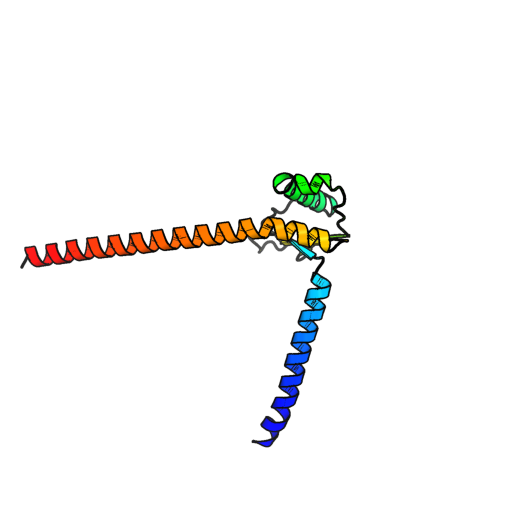YS A O 1
ATOM 832 N N . VAL A 1 100 ? -7.832 9.491 -0.098 1.00 87.62 100 VAL A N 1
ATOM 833 C CA . VAL A 1 100 ? -6.535 9.296 -0.773 1.00 87.62 100 VAL A CA 1
ATOM 834 C C . VAL A 1 100 ? -5.407 10.055 -0.067 1.00 87.62 100 VAL A C 1
ATOM 836 O O . VAL A 1 100 ? -4.296 9.537 0.037 1.00 87.62 100 VAL A O 1
ATOM 839 N N . GLU A 1 101 ? -5.708 11.230 0.492 1.00 86.62 101 GLU A N 1
ATOM 840 C CA . GLU A 1 101 ? -4.753 12.041 1.257 1.00 86.62 101 GLU A CA 1
ATOM 841 C C . GLU A 1 101 ? -4.100 11.261 2.403 1.00 86.62 101 GLU A C 1
ATOM 843 O O . GLU A 1 101 ? -2.916 11.442 2.675 1.00 86.62 101 GLU A O 1
ATOM 848 N N . MET A 1 102 ? -4.838 10.358 3.062 1.00 85.44 102 MET A N 1
ATOM 849 C CA . MET A 1 102 ? -4.295 9.588 4.184 1.00 85.44 102 MET A CA 1
ATOM 850 C C . MET A 1 102 ? -3.256 8.572 3.729 1.00 85.44 102 MET A C 1
ATOM 852 O O . MET A 1 102 ? -2.173 8.494 4.309 1.00 85.44 102 MET A O 1
ATOM 856 N N . LYS A 1 103 ? -3.533 7.850 2.641 1.00 86.94 103 LYS A N 1
ATOM 857 C CA . LYS A 1 103 ? -2.540 6.963 2.031 1.00 86.94 103 LYS A CA 1
ATOM 858 C C . LYS A 1 103 ? -1.300 7.752 1.602 1.00 86.94 103 LYS A C 1
ATOM 860 O O . LYS A 1 103 ? -0.180 7.301 1.834 1.00 86.94 103 LYS A O 1
ATOM 865 N N . GLU A 1 104 ? -1.489 8.901 0.956 1.00 87.94 104 GLU A N 1
ATOM 866 C CA . GLU A 1 104 ? -0.378 9.727 0.475 1.00 87.94 104 GLU A CA 1
ATOM 867 C C . GLU A 1 104 ? 0.485 10.242 1.630 1.00 87.94 104 GLU A C 1
ATOM 869 O O . GLU A 1 104 ? 1.708 10.155 1.537 1.00 87.94 104 GLU A O 1
ATOM 874 N N . LYS A 1 105 ? -0.121 10.663 2.748 1.00 87.00 105 LYS A N 1
ATOM 875 C CA . LYS A 1 105 ? 0.601 11.023 3.977 1.00 87.00 105 LYS A CA 1
ATOM 876 C C . LYS A 1 105 ? 1.420 9.854 4.522 1.00 87.00 105 LYS A C 1
ATOM 878 O O . LYS A 1 105 ? 2.614 10.016 4.747 1.00 87.00 105 LYS A O 1
ATOM 883 N N . ILE A 1 106 ? 0.828 8.669 4.676 1.00 84.50 106 ILE A N 1
ATOM 884 C CA . ILE A 1 106 ? 1.544 7.481 5.180 1.00 84.50 106 ILE A CA 1
ATOM 885 C C . ILE A 1 106 ? 2.736 7.141 4.272 1.00 84.50 106 ILE A C 1
ATOM 887 O O . ILE A 1 106 ? 3.856 6.937 4.746 1.00 84.50 106 ILE A O 1
ATOM 891 N N . LEU A 1 107 ? 2.529 7.134 2.951 1.00 84.94 107 LEU A N 1
ATOM 892 C CA . LEU A 1 107 ? 3.605 6.879 1.992 1.00 84.94 107 LEU A CA 1
ATOM 893 C C . LEU A 1 107 ? 4.678 7.967 2.012 1.00 84.94 107 LEU A C 1
ATOM 895 O O . LEU A 1 107 ? 5.858 7.645 1.889 1.00 84.94 107 LEU A O 1
ATOM 899 N N . TRP A 1 108 ? 4.294 9.233 2.167 1.00 83.62 108 TRP A N 1
ATOM 900 C CA . TRP A 1 108 ? 5.231 10.346 2.267 1.00 83.62 108 TRP A CA 1
ATOM 901 C C . TRP A 1 108 ? 6.188 10.165 3.442 1.00 83.62 108 TRP A C 1
ATOM 903 O O . TRP A 1 108 ? 7.397 10.282 3.252 1.00 83.62 108 TRP A O 1
ATOM 913 N N . VAL A 1 109 ? 5.671 9.801 4.620 1.00 78.25 109 VAL A N 1
ATOM 914 C CA . VAL A 1 109 ? 6.523 9.587 5.796 1.00 78.25 109 VAL A CA 1
ATOM 915 C C . VAL A 1 109 ? 7.348 8.298 5.671 1.00 78.25 109 VAL A C 1
ATOM 917 O O . VAL A 1 109 ? 8.487 8.266 6.117 1.00 78.25 109 VAL A O 1
ATOM 920 N N . THR A 1 110 ? 6.848 7.264 4.984 1.00 75.69 110 THR A N 1
ATOM 921 C CA . THR A 1 110 ? 7.555 5.973 4.816 1.00 75.69 110 THR A CA 1
ATOM 922 C C . THR A 1 110 ? 8.684 6.013 3.768 1.00 75.69 110 THR A C 1
ATOM 924 O O . THR A 1 110 ? 9.707 5.340 3.912 1.00 75.69 110 THR A O 1
ATOM 927 N N . ARG A 1 111 ? 8.533 6.800 2.692 1.00 75.56 111 ARG A N 1
ATOM 928 C CA . ARG A 1 111 ? 9.515 6.921 1.593 1.00 75.56 111 ARG A CA 1
ATOM 929 C C . ARG A 1 111 ? 10.965 7.161 2.048 1.00 75.56 111 ARG A C 1
ATOM 931 O O . ARG A 1 111 ? 11.830 6.405 1.593 1.00 75.56 111 ARG A O 1
ATOM 938 N N . PRO A 1 112 ? 11.273 8.144 2.915 1.00 72.56 112 PRO A N 1
ATOM 939 C CA . PRO A 1 112 ? 12.649 8.403 3.336 1.00 72.56 112 PRO A CA 1
ATOM 940 C C . PRO A 1 112 ? 13.290 7.213 4.061 1.00 72.56 112 PRO A C 1
ATOM 942 O O . PRO A 1 112 ? 14.461 6.935 3.812 1.00 72.56 112 PRO A O 1
ATOM 945 N N . PHE A 1 113 ? 12.533 6.452 4.860 1.00 68.31 113 PHE A N 1
ATOM 946 C CA . PHE A 1 113 ? 13.047 5.252 5.535 1.00 68.31 113 PHE A CA 1
ATOM 947 C C . PHE A 1 113 ? 13.458 4.165 4.537 1.00 68.31 113 PHE A C 1
ATOM 949 O O . PHE A 1 113 ? 14.549 3.606 4.638 1.00 68.31 113 PHE A O 1
ATOM 956 N N . SER A 1 114 ? 12.628 3.910 3.520 1.00 68.94 114 SER A N 1
ATOM 957 C CA . SER A 1 114 ? 12.942 2.920 2.479 1.00 68.94 114 SER A CA 1
ATOM 958 C C . SER A 1 114 ? 14.161 3.311 1.632 1.00 68.94 114 SER A C 1
ATOM 960 O O . SER A 1 114 ? 15.016 2.477 1.343 1.00 68.94 114 SER A O 1
ATOM 962 N N . LEU A 1 115 ? 14.290 4.595 1.283 1.00 68.62 115 LEU A N 1
ATOM 963 C CA . LEU A 1 115 ? 15.437 5.114 0.537 1.00 68.62 115 LEU A CA 1
ATOM 964 C C . LEU A 1 115 ? 16.723 5.063 1.367 1.00 68.62 115 LEU A C 1
ATOM 966 O O . LEU A 1 115 ? 17.776 4.722 0.831 1.00 68.62 115 LEU A O 1
ATOM 970 N N . ALA A 1 116 ? 16.649 5.376 2.662 1.00 70.25 116 ALA A N 1
ATOM 971 C CA . ALA A 1 116 ? 17.781 5.254 3.572 1.00 70.25 116 ALA A CA 1
ATOM 972 C C . ALA A 1 116 ? 18.244 3.794 3.691 1.00 70.25 116 ALA A C 1
ATOM 974 O O . ALA A 1 116 ? 19.431 3.524 3.533 1.00 70.25 116 ALA A O 1
ATOM 975 N N . ALA A 1 117 ? 17.317 2.848 3.866 1.00 74.38 117 ALA A N 1
ATOM 976 C CA . ALA A 1 117 ? 17.635 1.422 3.933 1.00 74.38 117 ALA A CA 1
ATOM 977 C C . ALA A 1 117 ? 18.312 0.905 2.649 1.00 74.38 117 ALA A C 1
ATOM 979 O O . ALA A 1 117 ? 19.327 0.215 2.724 1.00 74.38 117 ALA A O 1
ATOM 980 N N . LEU A 1 118 ? 17.811 1.289 1.468 1.00 75.19 118 LEU A N 1
ATOM 981 C CA . LEU A 1 118 ? 18.423 0.918 0.185 1.00 75.19 118 LEU A CA 1
ATOM 982 C C . LEU A 1 118 ? 19.832 1.501 0.021 1.00 75.19 118 LEU A C 1
ATOM 984 O O . LEU A 1 118 ? 20.731 0.815 -0.465 1.00 75.19 118 LEU A O 1
ATOM 988 N N . LYS A 1 119 ? 20.047 2.747 0.459 1.00 80.81 119 LYS A N 1
ATOM 989 C CA . LYS A 1 119 ? 21.378 3.371 0.457 1.00 80.81 119 LYS A CA 1
ATOM 990 C C . LYS A 1 119 ? 22.343 2.649 1.394 1.00 80.81 119 LYS A C 1
ATOM 992 O O . LYS A 1 119 ? 23.471 2.382 0.995 1.00 80.81 119 LYS A O 1
ATOM 997 N N . ILE A 1 120 ? 21.896 2.296 2.599 1.00 85.31 120 ILE A N 1
ATOM 998 C CA . ILE A 1 120 ? 22.698 1.544 3.574 1.00 85.31 120 ILE A CA 1
ATOM 999 C C . ILE A 1 120 ? 23.069 0.170 3.010 1.00 85.31 120 ILE A C 1
ATOM 1001 O O . ILE A 1 120 ? 24.235 -0.208 3.048 1.00 85.31 120 ILE A O 1
ATOM 1005 N N . PHE A 1 121 ? 22.114 -0.555 2.425 1.00 85.12 121 PHE A N 1
ATOM 1006 C CA . PHE A 1 121 ? 22.380 -1.857 1.813 1.00 85.12 121 PHE A CA 1
ATOM 1007 C C . PHE A 1 121 ? 23.385 -1.758 0.659 1.00 85.12 121 PHE A C 1
ATOM 1009 O O . PHE A 1 121 ? 24.339 -2.533 0.603 1.00 85.12 121 PHE A O 1
ATOM 1016 N N . SER A 1 122 ? 23.209 -0.776 -0.232 1.00 84.19 122 SER A N 1
ATOM 1017 C CA . SER A 1 122 ? 24.155 -0.522 -1.321 1.00 84.19 122 SER A CA 1
ATOM 1018 C C . SER A 1 122 ? 25.553 -0.240 -0.778 1.00 84.19 122 SER A C 1
ATOM 1020 O O . SER A 1 122 ? 26.515 -0.803 -1.289 1.00 84.19 122 SER A O 1
ATOM 1022 N N . PHE A 1 123 ? 25.657 0.586 0.267 1.00 90.44 123 PHE A N 1
ATOM 1023 C CA . PHE A 1 123 ? 26.922 0.939 0.906 1.00 90.44 123 PHE A CA 1
ATOM 1024 C C . PHE A 1 123 ? 27.621 -0.284 1.516 1.00 90.44 123 PHE A C 1
ATOM 1026 O O . PHE A 1 123 ? 28.794 -0.533 1.231 1.00 90.44 123 PHE A O 1
ATOM 1033 N N . ILE A 1 124 ? 26.889 -1.093 2.287 1.00 91.44 124 ILE A N 1
ATOM 1034 C CA . ILE A 1 124 ? 27.401 -2.340 2.868 1.00 91.44 124 ILE A CA 1
ATOM 1035 C C . ILE A 1 124 ? 27.868 -3.298 1.764 1.00 91.44 124 ILE A C 1
ATOM 1037 O O . ILE A 1 124 ? 28.960 -3.851 1.863 1.00 91.44 124 ILE A O 1
ATOM 1041 N N . SER A 1 125 ? 27.094 -3.457 0.686 1.00 86.88 125 SER A N 1
ATOM 1042 C CA . SER A 1 125 ? 27.469 -4.327 -0.435 1.00 86.88 125 SER A CA 1
ATOM 1043 C C . SER A 1 125 ? 28.771 -3.874 -1.102 1.00 86.88 125 SER A C 1
ATOM 1045 O O . SER A 1 125 ? 29.647 -4.701 -1.354 1.00 86.88 125 SER A O 1
ATOM 1047 N N . THR A 1 126 ? 28.953 -2.567 -1.324 1.00 91.62 126 THR A N 1
ATOM 1048 C CA . THR A 1 126 ? 30.223 -2.026 -1.837 1.00 91.62 126 THR A CA 1
ATOM 1049 C C . THR A 1 126 ? 31.409 -2.297 -0.916 1.00 91.62 126 THR A C 1
ATOM 1051 O O . THR A 1 126 ? 32.463 -2.681 -1.414 1.00 91.62 126 THR A O 1
ATOM 1054 N N . LEU A 1 127 ? 31.257 -2.146 0.405 1.00 95.06 127 LEU A N 1
ATOM 1055 C CA . LEU A 1 127 ? 32.340 -2.419 1.358 1.00 95.06 127 LEU A CA 1
ATOM 1056 C C . LEU A 1 127 ? 32.741 -3.896 1.373 1.00 95.06 127 LEU A C 1
ATOM 1058 O O . LEU A 1 127 ? 33.929 -4.208 1.367 1.00 95.06 127 LEU A O 1
ATOM 1062 N N . VAL A 1 128 ? 31.760 -4.800 1.351 1.00 95.25 128 VAL A N 1
ATOM 1063 C CA . VAL A 1 128 ? 32.013 -6.246 1.298 1.00 95.25 128 VAL A CA 1
ATOM 1064 C C . VAL A 1 128 ? 32.743 -6.617 0.006 1.00 95.25 128 VAL A C 1
ATOM 1066 O O . VAL A 1 128 ? 33.754 -7.312 0.054 1.00 95.25 128 VAL A O 1
ATOM 1069 N N . ASN A 1 129 ? 32.291 -6.108 -1.143 1.00 88.38 129 ASN A N 1
ATOM 1070 C CA . ASN A 1 129 ? 32.942 -6.378 -2.427 1.00 88.38 129 ASN A CA 1
ATOM 1071 C C . ASN A 1 129 ? 34.377 -5.833 -2.472 1.00 88.38 129 ASN A C 1
ATOM 1073 O O . ASN A 1 129 ? 35.273 -6.510 -2.970 1.00 88.38 129 ASN A O 1
ATOM 1077 N N . LEU A 1 130 ? 34.609 -4.638 -1.920 1.00 92.38 130 LEU A N 1
ATOM 1078 C CA . LEU A 1 130 ? 35.945 -4.056 -1.820 1.00 92.38 130 LEU A CA 1
ATOM 1079 C C . LEU A 1 130 ? 36.867 -4.910 -0.939 1.00 92.38 130 LEU A C 1
ATOM 1081 O O . LEU A 1 130 ? 37.987 -5.206 -1.343 1.00 92.38 130 LEU A O 1
ATOM 1085 N N . ALA A 1 131 ? 36.385 -5.360 0.222 1.00 92.69 131 ALA A N 1
ATOM 1086 C CA . ALA A 1 131 ? 37.151 -6.223 1.118 1.00 92.69 131 ALA A CA 1
ATOM 1087 C C . ALA A 1 131 ? 37.528 -7.560 0.456 1.00 92.69 131 ALA A C 1
ATOM 1089 O O . ALA A 1 131 ? 38.664 -8.011 0.591 1.00 92.69 131 ALA A O 1
ATOM 1090 N N . ILE A 1 132 ? 36.609 -8.163 -0.307 1.00 91.62 132 ILE A N 1
ATOM 1091 C CA . ILE A 1 132 ? 36.870 -9.394 -1.069 1.00 91.62 132 ILE A CA 1
ATOM 1092 C C . ILE A 1 132 ? 37.970 -9.169 -2.116 1.00 91.62 132 ILE A C 1
ATOM 1094 O O . ILE A 1 132 ? 38.868 -9.999 -2.240 1.00 91.62 132 ILE A O 1
ATOM 1098 N N . ILE A 1 133 ? 37.938 -8.045 -2.841 1.00 91.75 133 ILE A N 1
ATOM 1099 C CA . ILE A 1 133 ? 38.980 -7.701 -3.822 1.00 91.75 133 ILE A CA 1
ATOM 1100 C C . ILE A 1 133 ? 40.332 -7.509 -3.125 1.00 91.75 133 ILE A C 1
ATOM 1102 O O . ILE A 1 133 ? 41.328 -8.067 -3.579 1.00 91.75 133 ILE A O 1
ATOM 1106 N N . CYS A 1 134 ? 40.378 -6.773 -2.011 1.00 87.94 134 CYS A N 1
ATOM 1107 C CA . CYS A 1 134 ? 41.613 -6.556 -1.256 1.00 87.94 134 CYS A CA 1
ATOM 1108 C C . CYS A 1 134 ? 42.219 -7.870 -0.742 1.00 87.94 134 CYS A C 1
ATOM 1110 O O . CYS A 1 134 ? 43.422 -8.076 -0.876 1.00 87.94 134 CYS A O 1
ATOM 1112 N N . LEU A 1 135 ? 41.393 -8.777 -0.212 1.00 92.00 135 LEU A N 1
ATOM 1113 C CA . LEU A 1 135 ? 41.831 -10.111 0.208 1.00 92.00 135 LEU A CA 1
ATOM 1114 C C . LEU A 1 135 ? 42.345 -10.942 -0.974 1.00 92.00 135 LEU A C 1
ATOM 1116 O O . LEU A 1 135 ? 43.373 -11.601 -0.858 1.00 92.00 135 LEU A O 1
ATOM 1120 N N . GLY A 1 136 ? 41.662 -10.889 -2.121 1.00 89.62 136 GLY A N 1
ATOM 1121 C CA . GLY A 1 136 ? 42.088 -11.590 -3.332 1.00 89.62 136 GLY A CA 1
ATOM 1122 C C . GLY A 1 136 ? 43.443 -11.109 -3.857 1.00 89.62 136 GLY A C 1
ATOM 1123 O O . GLY A 1 136 ? 44.268 -11.931 -4.245 1.00 89.62 136 GLY A O 1
ATOM 1124 N N . VAL A 1 137 ? 43.695 -9.796 -3.829 1.00 88.12 137 VAL A N 1
ATOM 1125 C CA . VAL A 1 137 ? 44.991 -9.216 -4.219 1.00 88.12 137 VAL A CA 1
ATOM 1126 C C . VAL A 1 137 ? 46.092 -9.615 -3.236 1.00 88.12 137 VAL A C 1
ATOM 1128 O O . VAL A 1 137 ? 47.146 -10.050 -3.683 1.00 88.12 137 VAL A O 1
ATOM 1131 N N . ALA A 1 138 ? 45.838 -9.549 -1.925 1.00 88.06 138 ALA A N 1
ATOM 1132 C CA . ALA A 1 138 ? 46.815 -9.948 -0.909 1.00 88.06 138 ALA A CA 1
ATOM 1133 C C . ALA A 1 138 ? 47.221 -11.427 -1.044 1.00 88.06 138 ALA A C 1
ATOM 1135 O O . ALA A 1 138 ? 48.405 -11.751 -1.040 1.00 88.06 138 ALA A O 1
ATOM 1136 N N . LEU A 1 139 ? 46.251 -12.323 -1.252 1.00 85.44 139 LEU A N 1
ATOM 1137 C CA . LEU A 1 139 ? 46.526 -13.747 -1.470 1.00 85.44 139 LEU A CA 1
ATOM 1138 C C . LEU A 1 139 ? 47.265 -14.013 -2.787 1.00 85.44 139 LEU A C 1
ATOM 1140 O O . LEU A 1 139 ? 48.109 -14.903 -2.847 1.00 85.44 139 LEU A O 1
ATOM 1144 N N . LEU A 1 140 ? 46.958 -13.264 -3.852 1.00 84.62 140 LEU A N 1
ATOM 1145 C CA . LEU A 1 140 ? 47.668 -13.379 -5.127 1.00 84.62 140 LEU A CA 1
ATOM 1146 C C . LEU A 1 140 ? 49.127 -12.928 -4.992 1.00 84.62 140 LEU A C 1
ATOM 1148 O O . LEU A 1 140 ? 50.018 -13.549 -5.566 1.00 84.62 140 LEU A O 1
ATOM 1152 N N . GLU A 1 141 ? 49.368 -11.864 -4.233 1.00 82.06 141 GLU A N 1
ATOM 1153 C CA . GLU A 1 141 ? 50.703 -11.345 -3.950 1.00 82.06 141 GLU A CA 1
ATOM 1154 C C . GLU A 1 141 ? 51.521 -12.329 -3.102 1.00 82.06 141 GLU A C 1
ATOM 1156 O O . GLU A 1 141 ? 52.653 -12.649 -3.464 1.00 82.06 141 GLU A O 1
ATOM 1161 N N . GLU A 1 142 ? 50.930 -12.900 -2.047 1.00 82.31 142 GLU A N 1
ATOM 1162 C CA . GLU A 1 142 ? 51.546 -13.980 -1.264 1.00 82.31 142 GLU A CA 1
ATOM 1163 C C . GLU A 1 142 ? 51.843 -15.217 -2.122 1.00 82.31 142 GLU A C 1
ATOM 1165 O O . GLU A 1 142 ? 52.925 -15.796 -2.021 1.00 82.31 142 GLU A O 1
ATOM 1170 N N . TYR A 1 143 ? 50.920 -15.605 -3.008 1.00 82.00 143 TYR A N 1
ATOM 1171 C CA . TYR A 1 143 ? 51.109 -16.734 -3.917 1.00 82.00 143 TYR A CA 1
ATOM 1172 C C . TYR A 1 143 ? 52.251 -16.490 -4.911 1.00 82.00 143 TYR A C 1
ATOM 1174 O O . TYR A 1 143 ? 53.115 -17.349 -5.078 1.00 82.00 143 TYR A O 1
ATOM 1182 N N . LEU A 1 144 ? 52.296 -15.318 -5.551 1.00 81.62 144 LEU A N 1
ATOM 1183 C CA . LEU A 1 144 ? 53.365 -14.957 -6.485 1.00 81.62 144 LEU A CA 1
ATOM 1184 C C . LEU A 1 144 ? 54.721 -14.853 -5.780 1.00 81.62 144 LEU A C 1
ATOM 1186 O O . LEU A 1 144 ? 55.707 -15.368 -6.301 1.00 81.62 144 LEU A O 1
ATOM 1190 N N . CYS A 1 145 ? 54.770 -14.254 -4.588 1.00 75.06 145 CYS A N 1
ATOM 1191 C CA . CYS A 1 145 ? 55.974 -14.191 -3.761 1.00 75.06 145 CYS A CA 1
ATOM 1192 C C . CYS A 1 145 ? 56.450 -15.596 -3.357 1.00 75.06 145 CYS A C 1
ATOM 1194 O O . CYS A 1 145 ? 57.630 -15.911 -3.498 1.00 75.06 145 CYS A O 1
ATOM 1196 N N . GLY A 1 146 ? 55.533 -16.476 -2.943 1.00 75.62 146 GLY A N 1
ATOM 1197 C CA . GLY A 1 146 ? 55.837 -17.867 -2.610 1.00 75.62 146 GLY A CA 1
ATOM 1198 C C . GLY A 1 146 ? 56.382 -18.660 -3.799 1.00 75.62 146 GLY A C 1
ATOM 1199 O O . GLY A 1 146 ? 57.374 -19.366 -3.654 1.00 75.62 146 GLY A O 1
ATOM 1200 N N . VAL A 1 147 ? 55.791 -18.513 -4.988 1.00 74.00 147 VAL A N 1
ATOM 1201 C CA . VAL A 1 147 ? 56.272 -19.173 -6.215 1.00 74.00 147 VAL A CA 1
ATOM 1202 C C . VAL A 1 147 ? 57.654 -18.655 -6.628 1.00 74.00 147 VAL A C 1
ATOM 1204 O O . VAL A 1 147 ? 58.518 -19.454 -6.989 1.00 74.00 147 VAL A O 1
ATOM 1207 N N . LEU A 1 148 ? 57.887 -17.342 -6.543 1.00 70.38 148 LEU A N 1
ATOM 1208 C CA . LEU A 1 148 ? 59.171 -16.735 -6.902 1.00 70.38 148 LEU A CA 1
ATOM 1209 C C . LEU A 1 148 ? 60.297 -17.114 -5.926 1.00 70.38 148 LEU A C 1
ATOM 1211 O O . LEU A 1 148 ? 61.440 -17.222 -6.343 1.00 70.38 148 LEU A O 1
ATOM 1215 N N . CYS A 1 149 ? 59.986 -17.335 -4.645 1.00 60.91 149 CYS A N 1
ATOM 1216 C CA . CYS A 1 149 ? 60.968 -17.738 -3.631 1.00 60.91 149 CYS A CA 1
ATOM 1217 C C . CYS A 1 149 ? 61.411 -19.212 -3.730 1.00 60.91 149 CYS A C 1
ATOM 1219 O O . CYS A 1 149 ? 62.358 -19.598 -3.046 1.00 60.91 149 CYS A O 1
ATOM 1221 N N . ILE A 1 150 ? 60.719 -20.048 -4.516 1.00 68.12 150 ILE A N 1
ATOM 1222 C CA . ILE A 1 150 ? 61.022 -21.486 -4.672 1.00 68.12 150 ILE A CA 1
ATOM 1223 C C . ILE A 1 150 ? 61.758 -21.779 -6.001 1.00 68.12 150 ILE A C 1
ATOM 1225 O O . ILE A 1 150 ? 62.299 -22.872 -6.163 1.00 68.12 150 ILE A O 1
ATOM 1229 N N . SER A 1 151 ? 61.794 -20.825 -6.944 1.00 59.19 151 SER A N 1
ATOM 1230 C CA . SER A 1 151 ? 62.564 -20.915 -8.205 1.00 59.19 151 SER A CA 1
ATOM 1231 C C . SER A 1 151 ? 63.951 -20.298 -8.072 1.00 59.19 151 SER A C 1
ATOM 1233 O O . SER A 1 151 ? 64.875 -20.825 -8.730 1.00 59.19 151 SER A O 1
#

InterPro domains:
  IPR004244 Transposase, L1 [PTHR11505] (2-107)
  IPR035301 L1 transposable element, trimerization domain [PF17489] (1-28)
  IPR043636 L1 transposable element, RRM domain [PF02994] (31-113)

Radius of gyration: 26.42 Å; chains: 1; bounding box: 76×38×64 Å

Sequence (151 aa):
MNEMKREEKPKEKRRKRNEQSLQEVWDYVKRPNLRLIGVPESEGENGTKLENTLQDIIQENFPNLVGQANIQIQEIQRTPQRYSSRRATPRHIIARFTKVEMKEKILWVTRPFSLAALKIFSFISTLVNLAIICLGVALLEEYLCGVLCIS

Secondary structure (DSSP, 8-state):
-HHHHHHHHHHHHHHHHHHHHHHHHHHHHHTTEEEE-SPPP-TT--HHHHHHHHHHHHHHH-HHHHTT----EEEEEEESSS--TT--SPPEEEEEES-HHHHHHHHHHHHHHHHHHHHHHHHHHHHHHHHHHHHHHHHHHHHHHHHHTT-

Organi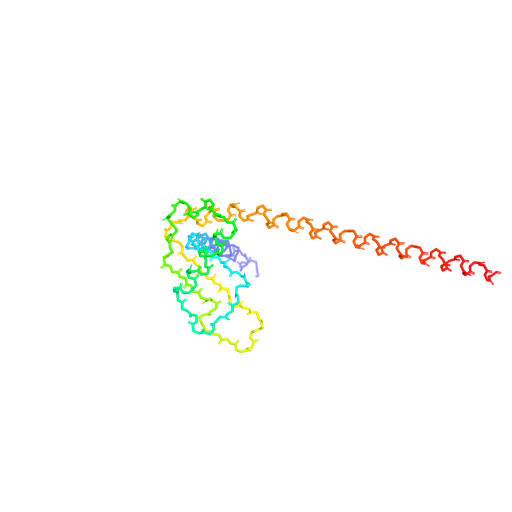sm: Papio anubis (NCBI:txid9555)

Foldseek 3Di:
DVVVVVVVVVVVVVVVVVVVVVVVVVCVVCLQKDKAFQDDDDDPDDFVNVVVVVVVVCCVQPVVVVVVVQFAWPTKAFPPNDDDPVDPGDTMMITGTPDSVSVVVVCVSCVVVVVVVVVVVVVVVVVVVVVVVVVVVVVVVVVVVVVVVVD